Protein AF-A0A8I1K843-F1 (afdb_monomer)

Sequence (83 aa):
MNQQTNTFLATVSLRLRYRTPLIAMLGAHNFVGGERGVAFTLTNNDGVIILRNDPTPELDRVPAYALGKGHPGAIYLQPKDKP

Nearest PDB structures (foldseek):
  3cnv-assembly1_D  TM=2.464E-01  e=3.661E+00  Bordetella bronchiseptica RB50
  2ikk-assembly1_A  TM=2.109E-01  e=5.732E+00  Bacillus subtilis
  3cnv-assembly1_A  TM=2.515E-01  e=6.516E+00  Bordetella bronchiseptica RB50

Mean predicted aligned error: 10.02 Å

Structure (mmCIF, N/CA/C/O backbone):
data_AF-A0A8I1K843-F1
#
_entry.id   AF-A0A8I1K843-F1
#
loop_
_atom_site.group_PDB
_atom_site.id
_atom_site.type_symbol
_atom_site.label_atom_id
_atom_site.label_alt_id
_atom_site.label_comp_id
_atom_site.label_asym_id
_atom_site.label_entity_id
_atom_site.label_seq_id
_atom_site.pdbx_PDB_ins_code
_atom_site.Cartn_x
_atom_site.Cartn_y
_atom_site.Cartn_z
_atom_site.occupancy
_atom_site.B_iso_or_equiv
_atom_site.auth_seq_id
_atom_site.auth_comp_id
_atom_site.auth_asym_id
_atom_site.auth_atom_id
_atom_site.pdbx_PDB_model_num
ATOM 1 N N . MET A 1 1 ? -28.014 28.007 23.791 1.00 36.41 1 MET A N 1
ATOM 2 C CA . MET A 1 1 ? -27.575 27.914 22.382 1.00 36.41 1 MET A CA 1
ATOM 3 C C . MET A 1 1 ? -26.495 26.845 22.347 1.00 36.41 1 MET A C 1
ATOM 5 O O . MET A 1 1 ? -25.380 27.114 22.773 1.00 36.41 1 MET A O 1
ATOM 9 N N . ASN A 1 2 ? -26.863 25.606 22.017 1.00 40.47 2 ASN A N 1
ATOM 10 C CA . ASN A 1 2 ? -25.972 24.450 22.146 1.00 40.47 2 ASN A CA 1
ATOM 11 C C . ASN A 1 2 ? -25.187 24.294 20.843 1.00 40.47 2 ASN A C 1
ATOM 13 O O . ASN A 1 2 ? -25.770 24.008 19.801 1.00 40.47 2 ASN A O 1
ATOM 17 N N . GLN A 1 3 ? -23.879 24.530 20.906 1.00 46.62 3 GLN A N 1
ATOM 18 C CA . GLN A 1 3 ? -22.959 24.294 19.797 1.00 46.62 3 GLN A CA 1
ATOM 19 C C . GLN A 1 3 ? -22.757 22.777 19.676 1.00 46.62 3 GLN A C 1
ATOM 21 O O . GLN A 1 3 ? -22.017 22.178 20.452 1.00 46.62 3 GLN A O 1
ATOM 26 N N . GLN A 1 4 ? -23.456 22.142 18.739 1.00 50.91 4 GLN A N 1
ATOM 27 C CA . GLN A 1 4 ? -23.239 20.741 18.388 1.00 50.91 4 GLN A CA 1
ATOM 28 C C . GLN A 1 4 ? -21.937 20.658 17.573 1.00 50.91 4 GLN A C 1
ATOM 30 O O . GLN A 1 4 ? -21.926 20.970 16.384 1.00 50.91 4 GLN A O 1
ATOM 35 N N . THR A 1 5 ? -20.816 20.276 18.190 1.00 52.62 5 THR A N 1
ATOM 36 C CA . THR A 1 5 ? -19.582 19.973 17.448 1.00 52.62 5 THR A CA 1
ATOM 37 C C . THR A 1 5 ? -19.786 18.671 16.686 1.00 52.62 5 THR A C 1
ATOM 39 O O . THR A 1 5 ? -19.632 17.582 17.236 1.00 52.62 5 THR A O 1
ATOM 42 N N . ASN A 1 6 ? -20.194 18.779 15.423 1.00 53.91 6 ASN A N 1
ATOM 43 C CA . ASN A 1 6 ? -20.305 17.645 14.515 1.00 53.91 6 ASN A CA 1
ATOM 44 C C . ASN A 1 6 ? -18.896 17.233 14.060 1.00 53.91 6 ASN A C 1
ATOM 46 O O . ASN A 1 6 ? -18.446 17.589 12.972 1.00 53.91 6 ASN A O 1
ATOM 50 N N . THR A 1 7 ? -18.150 16.561 14.937 1.00 59.06 7 THR A N 1
ATOM 51 C CA . THR A 1 7 ? -16.818 16.044 14.620 1.00 59.06 7 THR A CA 1
ATOM 52 C C . THR A 1 7 ? -16.993 14.851 13.689 1.00 59.06 7 THR A C 1
ATOM 54 O O . THR A 1 7 ? -17.251 13.736 14.138 1.00 59.06 7 THR A O 1
ATOM 57 N N . PHE A 1 8 ? -16.907 15.074 12.377 1.00 62.09 8 PHE A N 1
ATOM 58 C CA . PHE A 1 8 ? -16.924 13.983 11.408 1.00 62.09 8 PHE A CA 1
ATOM 59 C C . PHE A 1 8 ? -15.704 13.093 11.683 1.00 62.09 8 PHE A C 1
ATOM 61 O O . PHE A 1 8 ? -14.561 13.522 11.513 1.00 62.09 8 PHE A O 1
ATOM 68 N N . LEU A 1 9 ? -15.933 11.874 12.177 1.00 63.47 9 LEU A N 1
ATOM 69 C CA . LEU A 1 9 ? -14.867 10.897 12.375 1.00 63.47 9 LEU A CA 1
ATOM 70 C C . LEU A 1 9 ? -14.430 10.397 10.998 1.00 63.47 9 LEU A C 1
ATOM 72 O O . LEU A 1 9 ? -14.999 9.459 10.445 1.00 63.47 9 LEU A O 1
ATOM 76 N N . ALA A 1 10 ? -13.444 11.072 10.415 1.00 80.69 10 ALA A N 1
ATOM 77 C CA . ALA A 1 10 ? -12.827 10.639 9.177 1.00 80.69 10 ALA A CA 1
ATOM 78 C C . ALA A 1 10 ? -11.874 9.478 9.485 1.00 80.69 10 ALA A C 1
ATOM 80 O O . ALA A 1 10 ? -10.906 9.636 10.226 1.00 80.69 10 ALA A O 1
ATOM 81 N N . THR A 1 11 ? -12.163 8.309 8.917 1.00 87.56 11 THR A N 1
ATOM 82 C CA . THR A 1 11 ? -11.214 7.195 8.852 1.00 87.56 11 THR A CA 1
ATOM 83 C C . THR A 1 11 ? -10.656 7.148 7.443 1.00 87.56 11 THR A C 1
ATOM 85 O O . THR A 1 11 ? -11.415 7.179 6.474 1.00 87.56 11 THR A O 1
ATOM 88 N N . VAL A 1 12 ? -9.333 7.088 7.323 1.00 90.38 12 VAL A N 1
ATOM 89 C CA . VAL A 1 12 ? -8.663 6.945 6.029 1.00 90.38 12 VAL A CA 1
ATOM 90 C C . VAL A 1 12 ? -7.766 5.726 6.081 1.00 90.38 12 VAL A C 1
ATOM 92 O O . VAL A 1 12 ? -6.853 5.652 6.902 1.00 90.38 12 VAL A O 1
ATOM 95 N N . SER A 1 13 ? -8.006 4.790 5.170 1.00 92.38 13 SER A N 1
ATOM 96 C CA . SER A 1 13 ? -7.204 3.582 5.035 1.00 92.38 13 SER A CA 1
ATOM 97 C C . SER A 1 13 ? -6.531 3.545 3.664 1.00 92.38 13 SER A C 1
ATOM 99 O O . SER A 1 13 ? -7.155 3.815 2.639 1.00 92.38 13 SER A O 1
ATOM 101 N N . LEU A 1 14 ? -5.244 3.203 3.640 1.00 93.31 14 LEU A N 1
ATOM 102 C CA . LEU A 1 14 ? -4.421 3.104 2.437 1.00 93.31 14 LEU A CA 1
ATOM 103 C C . LEU A 1 14 ? -3.590 1.828 2.488 1.00 93.31 14 LEU A C 1
ATOM 105 O O . LEU A 1 14 ? -2.978 1.518 3.504 1.00 93.31 14 LEU A O 1
ATOM 109 N N . ARG A 1 15 ? -3.487 1.125 1.361 1.00 95.19 15 ARG A N 1
ATOM 110 C CA . ARG A 1 15 ? -2.545 0.018 1.194 1.00 95.19 15 ARG A CA 1
ATOM 111 C C . ARG A 1 15 ? -1.493 0.361 0.159 1.00 95.19 15 ARG A C 1
ATOM 113 O O . ARG A 1 15 ? -1.824 0.667 -0.984 1.00 95.19 15 ARG A O 1
ATOM 120 N N . LEU A 1 16 ? -0.230 0.232 0.547 1.00 93.94 16 LEU A N 1
ATOM 121 C CA . LEU A 1 16 ? 0.909 0.404 -0.336 1.00 93.94 16 LEU A CA 1
ATOM 122 C C . LEU A 1 16 ? 1.526 -0.954 -0.678 1.00 93.94 16 LEU A C 1
ATOM 124 O O . LEU A 1 16 ? 1.905 -1.737 0.196 1.00 93.94 16 LEU A O 1
ATOM 128 N N . ARG A 1 17 ? 1.658 -1.211 -1.979 1.00 91.31 17 ARG A N 1
ATOM 129 C CA . ARG A 1 17 ? 2.348 -2.376 -2.538 1.00 91.31 17 ARG A CA 1
ATOM 130 C C . ARG A 1 17 ? 3.551 -1.882 -3.320 1.00 91.31 17 ARG A C 1
ATOM 132 O O . ARG A 1 17 ? 3.404 -1.328 -4.404 1.00 91.31 17 ARG A O 1
ATOM 139 N N . TYR A 1 18 ? 4.734 -2.059 -2.751 1.00 88.88 18 TYR A N 1
ATOM 140 C CA . TYR A 1 18 ? 5.988 -1.661 -3.377 1.00 88.88 18 TYR A CA 1
ATOM 141 C C . TYR A 1 18 ? 7.058 -2.720 -3.143 1.00 88.88 18 TYR A C 1
ATOM 143 O O . TYR A 1 18 ? 7.012 -3.474 -2.166 1.00 88.88 18 TYR A O 1
ATOM 151 N N . ARG A 1 19 ? 8.010 -2.791 -4.070 1.00 87.38 19 ARG A N 1
ATOM 152 C CA . ARG A 1 19 ? 9.181 -3.659 -3.975 1.00 87.38 19 ARG A CA 1
ATOM 153 C C . ARG A 1 19 ? 10.409 -2.783 -3.824 1.00 87.38 19 ARG A C 1
ATOM 155 O O . ARG A 1 19 ? 10.498 -1.724 -4.439 1.00 87.38 19 ARG A O 1
ATOM 162 N N . THR A 1 20 ? 11.349 -3.225 -3.002 1.00 84.56 20 THR A N 1
ATOM 163 C CA . THR A 1 20 ? 12.678 -2.617 -2.996 1.00 84.56 20 THR A CA 1
ATOM 164 C C . THR A 1 20 ? 13.464 -3.118 -4.211 1.00 84.56 20 THR A C 1
ATOM 166 O O . THR A 1 20 ? 13.173 -4.211 -4.711 1.00 84.56 20 THR A O 1
ATOM 169 N N . PRO A 1 21 ? 14.492 -2.375 -4.657 1.00 84.56 21 PRO A N 1
ATOM 170 C CA . PRO A 1 21 ? 15.469 -2.852 -5.632 1.00 84.56 21 PRO A CA 1
ATOM 171 C C . PRO A 1 21 ? 15.927 -4.293 -5.406 1.00 84.56 21 PRO A C 1
ATOM 173 O O . PRO A 1 21 ? 15.890 -5.112 -6.316 1.00 84.56 21 PRO A O 1
ATOM 176 N N . LEU A 1 22 ? 16.283 -4.622 -4.164 1.00 85.69 22 LEU A N 1
ATOM 177 C CA . LEU A 1 22 ? 16.778 -5.942 -3.793 1.00 85.69 22 LEU A CA 1
ATOM 178 C C . LEU A 1 22 ? 15.709 -7.033 -3.960 1.00 85.69 22 LEU A C 1
ATOM 180 O O . LEU A 1 22 ? 15.999 -8.077 -4.532 1.00 85.69 22 LEU A O 1
ATOM 184 N N . ILE A 1 23 ? 14.464 -6.783 -3.537 1.00 83.69 23 ILE A N 1
ATOM 185 C CA . ILE A 1 23 ? 13.345 -7.725 -3.737 1.00 83.69 23 ILE A CA 1
ATOM 186 C C . ILE A 1 23 ? 13.113 -7.973 -5.235 1.00 83.69 23 ILE A C 1
ATOM 188 O O . ILE A 1 23 ? 12.917 -9.116 -5.645 1.00 83.69 23 ILE A O 1
ATOM 192 N N . ALA A 1 24 ? 13.168 -6.917 -6.053 1.00 81.44 24 ALA A N 1
ATOM 193 C CA . ALA A 1 24 ? 13.011 -7.029 -7.500 1.00 81.44 24 ALA A CA 1
ATOM 194 C C . ALA A 1 24 ? 14.162 -7.817 -8.153 1.00 81.44 24 ALA A C 1
ATOM 196 O O . ALA A 1 24 ? 13.907 -8.709 -8.958 1.00 81.44 24 ALA A O 1
ATOM 197 N N . MET A 1 25 ? 15.415 -7.539 -7.772 1.00 82.94 25 MET A N 1
ATOM 198 C CA . MET A 1 25 ? 16.604 -8.233 -8.289 1.00 82.94 25 MET A CA 1
ATOM 199 C C . MET A 1 25 ? 16.629 -9.724 -7.941 1.00 82.94 25 MET A C 1
ATOM 201 O O . MET A 1 25 ? 17.126 -10.524 -8.726 1.00 82.94 25 MET A O 1
ATOM 205 N N . LEU A 1 26 ? 16.073 -10.105 -6.790 1.00 87.69 26 LEU A N 1
ATOM 206 C CA . LEU A 1 26 ? 15.955 -11.503 -6.373 1.00 87.69 26 LEU A CA 1
ATOM 207 C C . LEU A 1 26 ? 14.801 -12.251 -7.064 1.00 87.69 26 LEU A C 1
ATOM 209 O O . LEU A 1 26 ? 14.576 -13.422 -6.769 1.00 87.69 26 LEU A O 1
ATOM 213 N N . GLY A 1 27 ? 14.038 -11.598 -7.949 1.00 81.75 27 GLY A N 1
ATOM 214 C CA . GLY A 1 27 ? 12.885 -12.210 -8.616 1.00 81.75 27 GLY A CA 1
ATOM 215 C C . GLY A 1 27 ? 11.734 -12.547 -7.661 1.00 81.75 27 GLY A C 1
ATOM 216 O O . GLY A 1 27 ? 10.860 -13.349 -7.992 1.00 81.75 27 GLY A O 1
ATOM 217 N N . ALA A 1 28 ? 11.719 -11.956 -6.464 1.00 84.69 28 ALA A N 1
ATOM 218 C CA . ALA A 1 28 ? 10.663 -12.188 -5.497 1.00 84.69 28 ALA A CA 1
ATOM 219 C C . ALA A 1 28 ? 9.374 -11.471 -5.926 1.00 84.69 28 ALA A C 1
ATOM 221 O O . ALA A 1 28 ? 9.370 -10.310 -6.346 1.00 84.69 28 ALA A O 1
ATOM 222 N N . HIS A 1 29 ? 8.251 -12.174 -5.792 1.00 82.81 29 HIS A N 1
ATOM 223 C CA . HIS A 1 29 ? 6.944 -11.684 -6.236 1.00 82.81 29 HIS A CA 1
ATOM 224 C C . HIS A 1 29 ? 6.204 -10.893 -5.145 1.00 82.81 29 HIS A C 1
ATOM 226 O O . HIS A 1 29 ? 5.247 -10.174 -5.442 1.00 82.81 29 HIS A O 1
ATOM 232 N N . ASN A 1 30 ? 6.681 -10.964 -3.904 1.00 89.62 30 ASN A N 1
ATOM 233 C CA . ASN A 1 30 ? 6.058 -10.323 -2.751 1.00 89.62 30 ASN A CA 1
ATOM 234 C C . ASN A 1 30 ? 6.401 -8.832 -2.669 1.00 89.62 30 ASN A C 1
ATOM 236 O O . ASN A 1 30 ? 7.350 -8.351 -3.294 1.00 89.62 30 ASN A O 1
ATOM 240 N N . PHE A 1 31 ? 5.620 -8.092 -1.887 1.00 91.62 31 PHE A N 1
ATOM 241 C CA . PHE A 1 31 ? 5.878 -6.690 -1.582 1.00 91.62 31 PHE A CA 1
ATOM 242 C C . PHE A 1 31 ? 6.548 -6.555 -0.218 1.00 91.62 31 PHE A C 1
ATOM 244 O O . PHE A 1 31 ? 6.602 -7.494 0.583 1.00 91.62 31 PHE A O 1
ATOM 251 N N . VAL A 1 32 ? 7.028 -5.351 0.083 1.00 91.94 32 VAL A N 1
ATOM 252 C CA . VAL A 1 32 ? 7.340 -4.999 1.467 1.00 91.94 32 VAL A CA 1
ATOM 253 C C . VAL A 1 32 ? 6.084 -5.206 2.312 1.00 91.94 32 VAL A C 1
ATOM 255 O O . VAL A 1 32 ? 5.010 -4.728 1.960 1.00 91.94 32 VAL A O 1
ATOM 258 N N . GLY A 1 33 ? 6.224 -5.936 3.418 1.00 92.75 33 GLY A N 1
ATOM 259 C CA . GLY A 1 33 ? 5.089 -6.315 4.257 1.00 92.75 33 GLY A CA 1
ATOM 260 C C . GLY A 1 33 ? 4.322 -7.548 3.781 1.00 92.75 33 GLY A C 1
ATOM 261 O O . GLY A 1 33 ? 3.302 -7.829 4.380 1.00 92.75 33 GLY A O 1
ATOM 262 N N . GLY A 1 34 ? 4.787 -8.296 2.773 1.00 93.25 34 GLY A N 1
ATOM 263 C CA . GLY A 1 34 ? 4.181 -9.562 2.337 1.00 93.25 34 GLY A CA 1
ATOM 264 C C . GLY A 1 34 ? 3.375 -9.450 1.041 1.00 93.25 34 GLY A C 1
ATOM 265 O O . GLY A 1 34 ? 3.464 -8.459 0.317 1.00 93.25 34 GLY A O 1
ATOM 266 N N . GLU A 1 35 ? 2.591 -10.479 0.724 1.00 92.56 35 GLU A N 1
ATOM 267 C CA . GLU A 1 35 ? 1.772 -10.542 -0.497 1.00 92.56 35 GLU A CA 1
ATOM 268 C C . GLU A 1 35 ? 0.73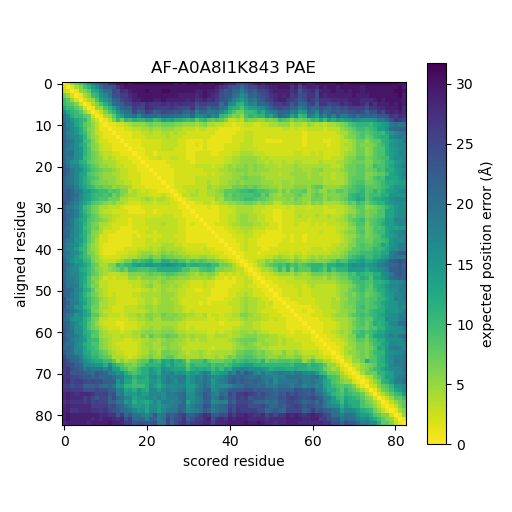6 -9.417 -0.565 1.00 92.56 35 GLU A C 1
ATOM 270 O O . GLU A 1 35 ? 0.474 -8.859 -1.633 1.00 92.56 35 GLU A O 1
ATOM 275 N N . ARG A 1 36 ? 0.168 -9.035 0.584 1.00 93.00 36 ARG A N 1
ATOM 276 C CA . ARG A 1 36 ? -0.820 -7.950 0.641 1.00 93.00 36 ARG A CA 1
ATOM 277 C C . ARG A 1 36 ? -0.183 -6.561 0.674 1.00 93.00 36 ARG A C 1
ATOM 279 O O . ARG A 1 36 ? -0.865 -5.597 0.330 1.00 93.00 36 ARG A O 1
ATOM 286 N N . GLY A 1 37 ? 1.104 -6.452 1.002 1.00 94.25 37 GLY A N 1
ATOM 287 C CA . GLY A 1 37 ? 1.802 -5.184 1.210 1.00 94.25 37 GLY A CA 1
ATOM 288 C C . GLY A 1 37 ? 1.631 -4.636 2.629 1.00 94.25 37 GLY A C 1
ATOM 289 O O . GLY A 1 37 ? 1.361 -5.383 3.571 1.00 94.25 37 GLY A O 1
ATOM 290 N N . VAL A 1 38 ? 1.776 -3.319 2.777 1.00 96.56 38 VAL A N 1
ATOM 291 C CA . VAL A 1 38 ? 1.588 -2.615 4.054 1.00 96.56 38 VAL A CA 1
ATOM 292 C C . VAL A 1 38 ? 0.302 -1.804 3.994 1.00 96.56 38 VAL A C 1
ATOM 294 O O . VAL A 1 38 ? 0.103 -1.039 3.049 1.00 96.56 38 VAL A O 1
ATOM 297 N N . ALA A 1 39 ? -0.566 -1.960 4.990 1.00 96.44 39 ALA A N 1
ATOM 298 C CA . ALA A 1 39 ? -1.753 -1.132 5.148 1.00 96.44 39 ALA A CA 1
ATOM 299 C C . ALA A 1 39 ? -1.571 -0.140 6.300 1.00 96.44 39 ALA A C 1
ATOM 301 O O . ALA A 1 39 ? -1.012 -0.477 7.342 1.00 96.44 39 ALA A O 1
ATOM 302 N N . PHE A 1 40 ? -2.065 1.073 6.090 1.00 94.31 40 PHE A N 1
ATOM 303 C CA . PHE A 1 40 ? -2.109 2.163 7.049 1.00 94.31 40 PHE A CA 1
ATOM 304 C C . PHE A 1 40 ? -3.567 2.535 7.263 1.00 94.31 40 PHE A C 1
ATOM 306 O O . PHE A 1 40 ? -4.298 2.708 6.289 1.00 94.31 40 PHE A O 1
ATOM 313 N N . THR A 1 41 ? -3.985 2.670 8.515 1.00 92.62 41 THR A N 1
ATOM 314 C CA . THR A 1 41 ? -5.280 3.261 8.861 1.00 92.62 41 THR A CA 1
ATOM 315 C C . THR A 1 41 ? -5.042 4.417 9.810 1.00 92.62 41 THR A C 1
ATOM 317 O O . THR A 1 41 ? -4.402 4.237 10.843 1.00 92.62 41 THR A O 1
ATOM 320 N N . LEU A 1 42 ? -5.522 5.596 9.427 1.00 91.12 42 LEU A N 1
ATOM 321 C CA . LEU A 1 42 ? -5.493 6.803 10.236 1.00 91.12 42 LEU A CA 1
ATOM 322 C C . LEU A 1 42 ? -6.886 7.034 10.822 1.00 91.12 42 LEU A C 1
ATOM 324 O O . 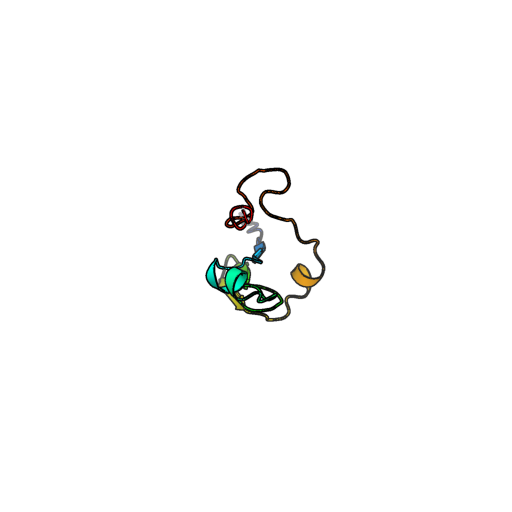LEU A 1 42 ? -7.858 7.163 10.071 1.00 91.12 42 LEU A O 1
ATOM 328 N N . THR A 1 43 ? -6.960 7.107 12.150 1.00 88.56 43 THR A N 1
ATOM 329 C CA . THR A 1 43 ? -8.159 7.530 12.885 1.00 88.56 43 THR A CA 1
ATOM 330 C C . THR A 1 43 ? -7.838 8.779 13.705 1.00 88.56 43 THR A C 1
ATOM 332 O O . THR A 1 43 ? -6.691 9.010 14.092 1.00 88.56 43 THR A O 1
ATOM 335 N N . ASN A 1 44 ? -8.854 9.596 13.997 1.00 83.31 44 ASN A N 1
ATOM 336 C CA . ASN A 1 44 ? -8.679 10.803 14.815 1.00 83.31 44 ASN A CA 1
ATOM 337 C C . ASN A 1 44 ? -8.252 10.506 16.266 1.00 83.31 44 ASN A C 1
ATOM 339 O O . ASN A 1 44 ? -7.731 11.399 16.928 1.00 83.31 44 ASN A O 1
ATOM 343 N N . ASN A 1 45 ? -8.471 9.281 16.756 1.00 82.00 45 ASN A N 1
ATOM 344 C CA . ASN A 1 45 ? -8.257 8.924 18.160 1.00 82.00 45 ASN A CA 1
ATOM 345 C C . ASN A 1 45 ? -6.984 8.100 18.385 1.00 82.00 45 ASN A C 1
ATOM 347 O O . ASN A 1 45 ? -6.331 8.271 19.410 1.00 82.00 45 ASN A O 1
ATOM 351 N N . ASP A 1 46 ? -6.622 7.235 17.435 1.00 83.38 46 ASP A N 1
ATOM 352 C CA . ASP A 1 46 ? -5.581 6.215 17.628 1.00 83.38 46 ASP A CA 1
ATOM 353 C C . ASP A 1 46 ? -4.318 6.493 16.797 1.00 83.38 46 ASP A C 1
ATOM 355 O O . ASP A 1 46 ? -3.337 5.752 16.865 1.00 83.38 46 ASP A O 1
ATOM 359 N N . GLY A 1 47 ? -4.322 7.566 16.000 1.00 86.00 47 GLY A N 1
ATOM 360 C CA . GLY A 1 47 ? -3.225 7.884 15.094 1.00 86.00 47 GLY A CA 1
ATOM 361 C C . GLY A 1 47 ? -3.133 6.879 13.945 1.00 86.00 47 GLY A C 1
ATOM 362 O O . GLY A 1 47 ? -4.146 6.512 13.349 1.00 86.00 47 GLY A O 1
ATOM 363 N N . VAL A 1 48 ? -1.909 6.476 13.585 1.00 89.88 48 VAL A N 1
ATOM 364 C CA . VAL A 1 48 ? -1.653 5.571 12.453 1.00 89.88 48 VAL A CA 1
ATOM 365 C C . VAL A 1 48 ? -1.436 4.144 12.945 1.00 89.88 48 VAL A C 1
ATOM 367 O O . VAL A 1 48 ? -0.435 3.846 13.594 1.00 89.88 48 VAL A O 1
ATOM 370 N N . ILE A 1 49 ? -2.322 3.239 12.538 1.00 92.56 49 ILE A N 1
ATOM 371 C CA . ILE A 1 49 ? -2.160 1.793 12.706 1.00 92.56 49 ILE A CA 1
ATOM 372 C C . ILE A 1 49 ? -1.516 1.221 11.441 1.00 92.56 49 ILE A C 1
ATOM 374 O O . ILE A 1 49 ? -1.955 1.520 10.328 1.00 92.56 49 ILE A O 1
ATOM 378 N N . ILE A 1 50 ? -0.486 0.386 11.612 1.00 93.19 50 ILE A N 1
ATOM 379 C CA . ILE A 1 50 ? 0.259 -0.247 10.517 1.00 93.19 50 ILE A CA 1
ATOM 380 C C . ILE A 1 50 ? 0.059 -1.759 10.577 1.00 93.19 50 ILE A C 1
ATOM 382 O O . ILE A 1 50 ? 0.376 -2.385 11.584 1.00 93.19 50 ILE A O 1
ATOM 386 N N . LEU A 1 51 ? -0.399 -2.342 9.472 1.00 93.88 51 LEU A N 1
ATOM 387 C CA . LEU A 1 51 ? -0.608 -3.780 9.317 1.00 93.88 51 LEU A C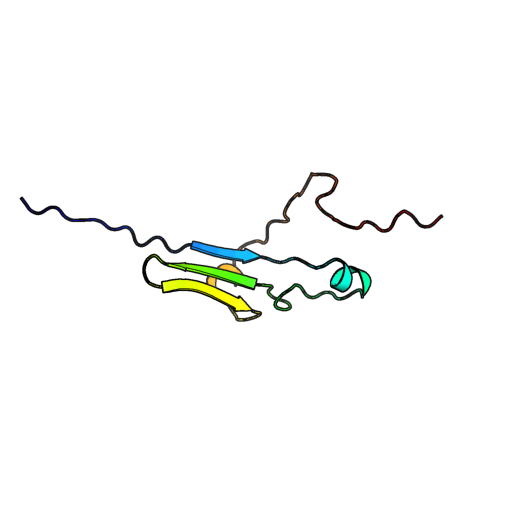A 1
ATOM 388 C C . LEU A 1 51 ? 0.266 -4.331 8.188 1.00 93.88 51 LEU A C 1
ATOM 390 O O . LEU A 1 51 ? 0.428 -3.691 7.142 1.00 93.88 51 LEU A O 1
ATOM 394 N N . ARG A 1 52 ? 0.848 -5.517 8.395 1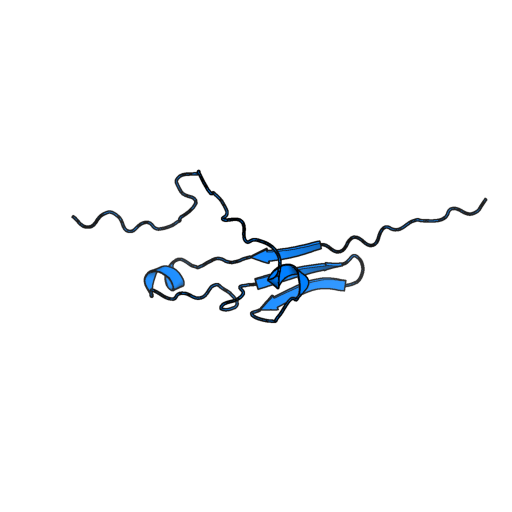.00 94.50 52 ARG A N 1
ATOM 395 C CA . ARG A 1 52 ? 1.792 -6.151 7.462 1.00 94.50 52 ARG A CA 1
ATOM 396 C C . ARG A 1 52 ? 1.275 -7.527 7.098 1.00 94.50 52 ARG A C 1
ATOM 398 O O . ARG A 1 52 ? 1.287 -8.437 7.913 1.00 94.50 52 ARG A O 1
ATOM 405 N N . ASN A 1 53 ? 0.862 -7.679 5.848 1.00 94.25 53 ASN A N 1
ATOM 406 C CA . A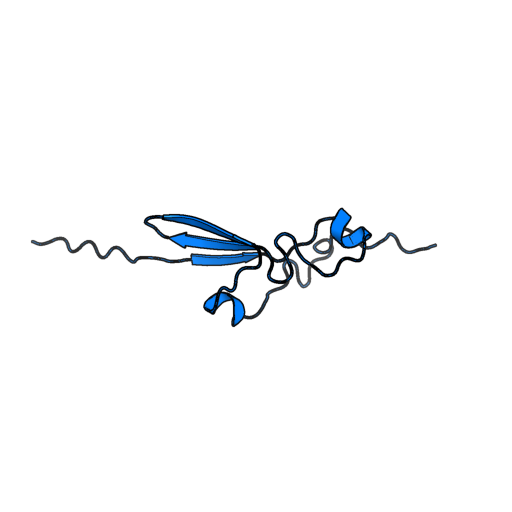SN A 1 53 ? 0.245 -8.896 5.327 1.00 94.25 53 ASN A CA 1
ATOM 407 C C . ASN A 1 53 ? -1.085 -9.293 5.989 1.00 94.25 53 ASN A C 1
ATOM 409 O O . ASN A 1 53 ? -1.687 -10.275 5.556 1.00 94.25 53 ASN A O 1
ATOM 413 N N . ASP A 1 54 ? -1.556 -8.557 6.997 1.00 94.50 54 ASP A N 1
ATOM 414 C CA . ASP A 1 54 ? -2.829 -8.844 7.642 1.00 94.50 54 ASP A CA 1
ATOM 415 C C . ASP A 1 54 ? -4.004 -8.616 6.674 1.00 94.50 54 ASP A C 1
ATOM 417 O O . ASP A 1 54 ? -3.955 -7.729 5.802 1.00 94.50 54 ASP A O 1
ATOM 421 N N . PRO A 1 55 ? -5.086 -9.399 6.809 1.00 93.00 55 PRO A N 1
ATOM 422 C CA . PRO A 1 55 ? -6.342 -9.119 6.130 1.00 93.00 55 PRO A CA 1
ATO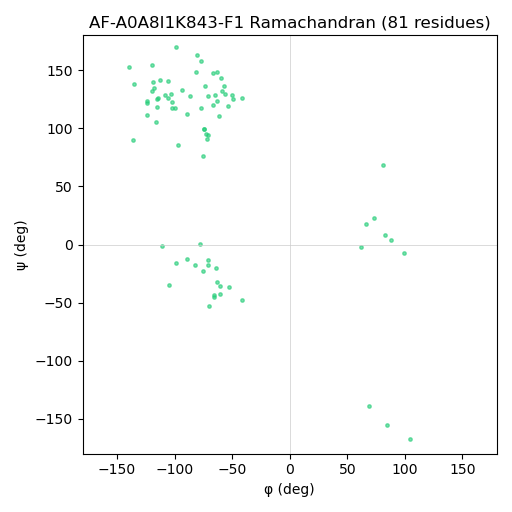M 423 C C . PRO A 1 55 ? -6.866 -7.727 6.496 1.00 93.00 55 PRO A C 1
ATOM 425 O O . PRO A 1 55 ? -6.897 -7.344 7.662 1.00 93.00 55 PRO A O 1
ATOM 428 N N . THR A 1 56 ? -7.337 -6.982 5.499 1.00 93.12 56 THR A N 1
ATOM 429 C CA . THR A 1 56 ? -8.003 -5.689 5.712 1.00 93.12 56 THR A CA 1
ATOM 430 C C . THR A 1 56 ? -9.229 -5.665 4.803 1.00 93.12 56 THR A C 1
ATOM 432 O O . THR A 1 56 ? -9.102 -5.269 3.641 1.00 93.12 56 THR A O 1
ATOM 435 N N . PRO A 1 57 ? -10.398 -6.134 5.282 1.00 91.56 57 PRO A N 1
ATOM 436 C CA . PRO A 1 57 ? -11.524 -6.517 4.427 1.00 91.56 57 PRO A CA 1
ATOM 437 C C . PRO A 1 57 ? -11.974 -5.454 3.425 1.00 91.56 57 PRO A C 1
ATOM 439 O O . PRO A 1 57 ? -12.323 -5.788 2.295 1.00 91.56 57 PRO A O 1
ATOM 442 N N . GLU A 1 58 ? -11.940 -4.179 3.809 1.00 90.81 58 GLU A N 1
ATOM 443 C CA . GLU A 1 58 ? -12.303 -3.074 2.918 1.00 90.81 58 GLU A CA 1
ATOM 444 C C . GLU A 1 58 ? -11.253 -2.881 1.815 1.00 90.81 58 GLU A C 1
ATOM 446 O O . GLU A 1 58 ? -11.573 -2.962 0.630 1.00 90.81 58 GLU A O 1
ATOM 451 N N . LEU A 1 59 ? -9.973 -2.742 2.181 1.00 92.94 59 LEU A N 1
ATOM 452 C CA . LEU A 1 59 ? -8.866 -2.582 1.225 1.00 92.94 59 LEU A CA 1
ATOM 453 C C . LEU A 1 59 ? -8.539 -3.858 0.427 1.00 92.94 59 LEU A C 1
ATOM 455 O O . LEU A 1 59 ? -7.770 -3.811 -0.532 1.00 92.94 59 LEU A O 1
ATOM 459 N N . ASP A 1 60 ? -9.060 -5.015 0.831 1.00 93.38 60 ASP A N 1
ATOM 460 C CA . ASP A 1 60 ? -8.959 -6.267 0.077 1.00 93.38 60 ASP A CA 1
ATOM 461 C C . ASP A 1 60 ? -9.912 -6.288 -1.128 1.00 93.38 60 ASP A C 1
ATOM 463 O O . ASP A 1 60 ? -9.663 -7.021 -2.084 1.00 93.38 60 ASP A O 1
ATOM 467 N N . ARG A 1 61 ? -10.982 -5.481 -1.098 1.00 93.25 61 ARG A N 1
ATOM 468 C CA . ARG A 1 61 ? -12.026 -5.435 -2.135 1.00 93.25 61 ARG A CA 1
ATOM 469 C C . ARG A 1 61 ? -11.843 -4.296 -3.137 1.00 93.25 61 ARG A C 1
ATOM 471 O O . ARG A 1 61 ? -12.482 -4.310 -4.186 1.00 93.25 61 ARG A O 1
ATOM 478 N N . VAL A 1 62 ? -11.010 -3.304 -2.824 1.00 89.62 62 VAL A N 1
ATOM 479 C CA . VAL A 1 62 ? -10.802 -2.139 -3.698 1.00 89.62 62 VAL A CA 1
ATOM 480 C C . VAL A 1 62 ? -9.812 -2.440 -4.832 1.00 89.62 62 VAL A C 1
ATOM 482 O O . VAL A 1 62 ? -8.861 -3.206 -4.638 1.00 89.62 62 VAL A O 1
ATOM 485 N N . PRO A 1 63 ? -9.975 -1.816 -6.014 1.00 88.94 63 PRO A N 1
ATOM 486 C CA . PRO A 1 63 ? -8.994 -1.911 -7.087 1.00 88.94 63 PRO A CA 1
ATOM 487 C C . PRO A 1 63 ? -7.623 -1.377 -6.660 1.00 88.94 63 PRO A C 1
ATOM 489 O O . PRO A 1 63 ? -7.518 -0.373 -5.954 1.00 88.94 63 PRO A O 1
ATOM 492 N N . ALA A 1 64 ? -6.559 -2.018 -7.143 1.00 86.56 64 ALA A N 1
ATOM 493 C CA . ALA A 1 64 ? -5.206 -1.497 -7.002 1.00 86.56 64 ALA A CA 1
ATOM 494 C C . ALA A 1 64 ? -4.889 -0.534 -8.153 1.00 86.56 64 ALA A C 1
ATOM 496 O O . ALA A 1 64 ? -5.013 -0.893 -9.326 1.00 86.56 64 ALA A O 1
ATOM 497 N N . TYR A 1 65 ? -4.422 0.667 -7.818 1.00 85.75 65 TYR A N 1
ATOM 498 C CA . TYR A 1 65 ? -3.993 1.664 -8.795 1.00 85.75 65 TYR A CA 1
ATOM 499 C C . TYR A 1 65 ? -2.468 1.690 -8.861 1.00 85.75 65 TYR A C 1
ATOM 501 O O . TYR A 1 65 ? -1.797 1.973 -7.870 1.00 85.75 65 TYR A O 1
ATOM 509 N N . ALA A 1 66 ? -1.914 1.365 -10.030 1.00 82.31 66 ALA A N 1
ATOM 510 C CA . ALA A 1 66 ? -0.475 1.419 -10.245 1.00 82.31 66 ALA A CA 1
ATOM 511 C C . ALA A 1 66 ? 0.008 2.875 -10.180 1.00 82.31 66 ALA A C 1
ATOM 513 O O . ALA A 1 66 ? -0.424 3.717 -10.972 1.00 82.31 66 ALA A O 1
ATOM 514 N N . LEU A 1 67 ? 0.915 3.157 -9.245 1.00 78.31 67 LEU A N 1
ATOM 515 C CA . LEU A 1 67 ? 1.553 4.464 -9.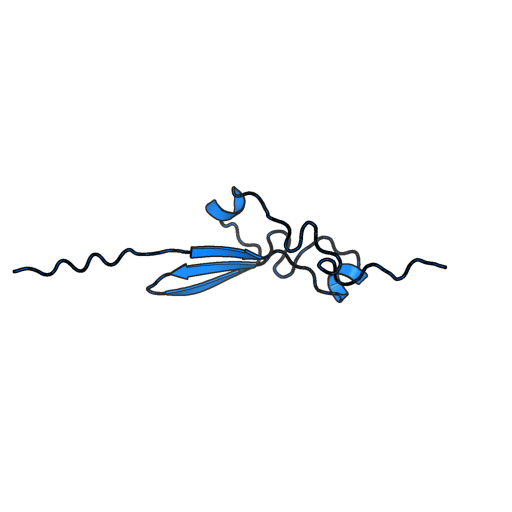146 1.00 78.31 67 LEU A CA 1
ATOM 516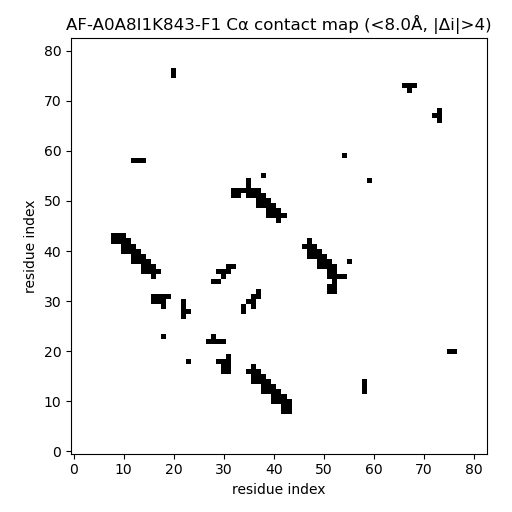 C C . LEU A 1 67 ? 2.401 4.703 -10.401 1.00 78.31 67 LEU A C 1
ATOM 518 O O . LEU A 1 67 ? 3.190 3.848 -10.797 1.00 78.31 67 LEU A O 1
ATOM 522 N N . GLY A 1 68 ? 2.202 5.854 -11.045 1.00 69.31 68 GLY A N 1
ATOM 523 C CA . GLY A 1 68 ? 2.939 6.238 -12.249 1.00 69.31 68 GLY A CA 1
ATOM 524 C C . GLY A 1 68 ? 2.546 5.490 -13.529 1.00 69.31 68 GLY A C 1
ATOM 525 O O . GLY A 1 68 ? 3.328 5.442 -14.478 1.00 69.31 68 GLY A O 1
ATOM 526 N N . LYS A 1 69 ? 1.330 4.930 -13.599 1.00 66.69 69 LYS A N 1
ATOM 527 C CA . LYS A 1 69 ? 0.757 4.438 -14.862 1.00 66.69 69 LYS A CA 1
ATOM 528 C C . LYS A 1 69 ? 0.793 5.557 -15.916 1.00 66.69 69 LYS A C 1
ATOM 530 O O . LYS A 1 69 ? 0.188 6.602 -15.716 1.00 66.69 69 LYS A O 1
ATOM 535 N N . GLY A 1 70 ? 1.495 5.327 -17.026 1.00 66.00 70 GLY A N 1
ATOM 536 C CA . GLY A 1 70 ? 1.667 6.319 -18.096 1.00 66.00 70 GLY A CA 1
ATOM 537 C C . GLY A 1 70 ? 2.855 7.274 -17.920 1.00 66.00 70 GLY A C 1
ATOM 538 O O . GLY A 1 70 ? 3.044 8.142 -18.766 1.00 66.00 70 GLY A O 1
ATOM 539 N N . HIS A 1 71 ? 3.677 7.105 -16.878 1.00 61.38 71 HIS A N 1
ATOM 540 C CA . HIS A 1 71 ? 4.861 7.931 -16.637 1.00 61.38 71 HIS A CA 1
ATOM 541 C C . HIS A 1 71 ? 6.160 7.103 -16.729 1.00 61.38 71 HIS A C 1
ATOM 543 O O . HIS A 1 71 ? 6.359 6.181 -15.928 1.00 61.38 71 HIS A O 1
ATOM 549 N N . PRO A 1 72 ? 7.071 7.420 -17.673 1.00 55.56 72 PRO A N 1
ATOM 550 C CA . PRO A 1 72 ? 8.405 6.822 -17.727 1.00 55.56 72 PRO A CA 1
ATOM 551 C C . PRO A 1 72 ? 9.169 7.088 -16.419 1.00 55.56 72 PRO A C 1
ATOM 553 O O . PRO A 1 72 ? 9.194 8.218 -15.941 1.00 55.56 72 PRO A O 1
ATOM 556 N N . GLY A 1 73 ? 9.779 6.057 -15.826 1.00 54.00 73 GLY A N 1
ATOM 557 C CA . GLY A 1 73 ? 10.573 6.171 -14.588 1.00 54.00 73 GLY A CA 1
ATOM 558 C C . GLY A 1 73 ? 9.855 5.772 -13.290 1.00 54.00 73 GLY A C 1
ATOM 559 O O . GLY A 1 73 ? 10.507 5.629 -12.261 1.00 54.00 73 GLY A O 1
ATOM 560 N N . ALA A 1 74 ? 8.545 5.501 -13.324 1.00 56.97 74 ALA A N 1
ATOM 561 C CA . ALA A 1 74 ? 7.817 4.955 -12.169 1.00 56.97 74 ALA A CA 1
ATOM 562 C C . ALA A 1 74 ? 8.161 3.484 -11.861 1.00 56.97 74 ALA A C 1
ATOM 564 O O . ALA A 1 74 ? 7.925 2.993 -10.757 1.00 56.97 74 ALA A O 1
ATOM 565 N N . ILE A 1 75 ? 8.756 2.786 -12.831 1.00 57.59 75 ILE A N 1
ATOM 566 C CA . ILE A 1 75 ? 9.377 1.475 -12.654 1.00 57.59 75 ILE A CA 1
ATOM 567 C C . ILE A 1 75 ? 10.869 1.739 -12.466 1.00 57.59 75 ILE A C 1
ATOM 569 O O . ILE A 1 75 ? 11.637 1.758 -13.427 1.00 57.59 75 ILE A O 1
ATOM 573 N N . TYR A 1 76 ? 11.281 2.021 -11.230 1.00 56.72 76 TYR A N 1
ATOM 574 C CA . TYR A 1 76 ? 12.705 2.078 -10.924 1.00 56.72 76 TYR A CA 1
ATOM 575 C C . TYR A 1 76 ? 13.285 0.683 -11.162 1.00 56.72 76 TYR A C 1
ATOM 577 O O . TYR A 1 76 ? 12.835 -0.286 -10.554 1.00 56.72 76 TYR A O 1
ATOM 585 N N . LEU A 1 77 ? 14.300 0.625 -12.029 1.00 54.12 77 LEU A N 1
ATOM 586 C CA . LEU A 1 77 ? 15.025 -0.571 -12.470 1.00 54.12 77 LEU A CA 1
ATOM 587 C C . LEU A 1 77 ? 14.317 -1.369 -13.571 1.0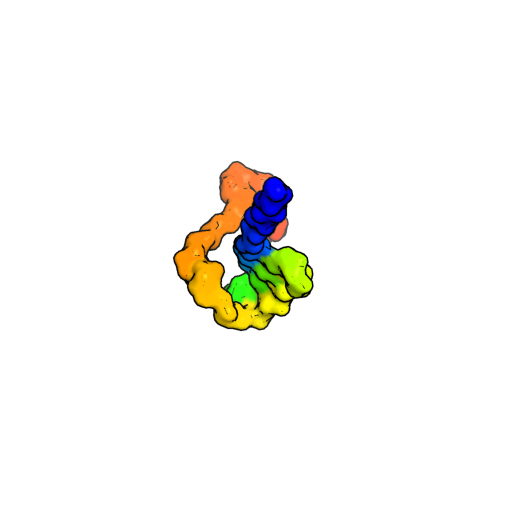0 54.12 77 LEU A C 1
ATOM 589 O O . LEU A 1 77 ? 13.944 -2.526 -13.385 1.00 54.12 77 LEU A O 1
ATOM 593 N N . GLN A 1 78 ? 14.226 -0.794 -14.769 1.00 53.09 78 GLN A N 1
ATOM 594 C CA . GLN A 1 78 ? 14.383 -1.663 -15.932 1.00 53.09 78 GLN A CA 1
ATOM 595 C C . GLN A 1 78 ? 15.859 -2.079 -15.989 1.00 53.09 78 GLN A C 1
ATOM 597 O O . GLN A 1 78 ? 16.727 -1.204 -15.885 1.00 53.09 78 GLN A O 1
ATOM 602 N N . PRO A 1 79 ? 16.176 -3.386 -16.073 1.00 50.84 79 PRO A N 1
ATOM 603 C CA . PRO A 1 79 ? 17.522 -3.811 -16.419 1.00 50.84 79 PRO A CA 1
ATOM 604 C C . PRO A 1 79 ? 17.923 -3.038 -17.670 1.00 50.84 79 PRO A C 1
ATOM 606 O O . PRO A 1 79 ? 17.150 -3.006 -18.625 1.00 50.84 79 PRO A O 1
ATOM 609 N N . LYS A 1 80 ? 19.090 -2.385 -17.650 1.00 46.78 80 LYS A N 1
ATOM 610 C CA . LYS A 1 80 ? 19.677 -1.851 -18.880 1.00 46.78 80 LYS A CA 1
ATOM 611 C C . LYS A 1 80 ? 19.647 -2.998 -19.887 1.00 46.78 80 LYS A C 1
ATOM 613 O O . LYS A 1 80 ? 20.098 -4.089 -19.522 1.00 46.78 80 LYS A O 1
ATOM 618 N N . ASP A 1 81 ? 19.046 -2.771 -21.053 1.00 58.56 81 ASP A N 1
ATOM 619 C CA . ASP A 1 81 ? 18.896 -3.795 -22.084 1.00 58.56 81 ASP A CA 1
ATOM 620 C C . ASP A 1 81 ? 20.196 -4.607 -22.188 1.00 58.56 81 ASP A C 1
ATOM 622 O O . ASP A 1 81 ? 21.299 -4.048 -22.236 1.00 58.56 81 ASP A O 1
ATOM 626 N N . LYS A 1 82 ? 20.069 -5.935 -22.078 1.00 46.84 82 LYS A N 1
ATOM 627 C CA . LYS A 1 82 ? 21.190 -6.848 -22.330 1.00 46.84 82 LYS A CA 1
ATOM 628 C C . LYS A 1 82 ? 21.594 -6.703 -23.811 1.00 46.84 82 LYS A C 1
ATOM 630 O O . LYS A 1 82 ? 20.722 -6.405 -24.618 1.00 46.84 82 LYS A O 1
ATOM 635 N N . PRO A 1 83 ? 22.892 -6.884 -24.103 1.00 50.31 83 PRO A N 1
ATOM 636 C CA . PRO A 1 83 ? 23.682 -6.118 -25.075 1.00 50.31 83 PRO A CA 1
ATOM 637 C C . PRO A 1 83 ? 23.151 -6.103 -26.507 1.00 50.31 83 PRO A C 1
ATOM 639 O O . PRO A 1 83 ? 22.579 -7.128 -26.936 1.00 50.31 83 PRO A O 1
#

Radius of gyration: 18.43 Å; Cα contacts (8 Å, |Δi|>4): 91; chains: 1; bounding box: 51×40×48 Å

Solvent-accessible surface area (backbone atoms only — not comparable to full-atom values): 5503 Å² total; per-residue (Å²): 137,84,84,77,81,80,74,76,85,62,71,50,75,49,72,49,74,51,65,53,72,67,45,54,74,69,70,50,88,55,26,53,46,34,84,72,5,31,34,41,37,39,39,90,85,75,44,75,48,80,40,62,46,61,91,48,78,69,74,70,72,54,86,84,78,70,77,49,74,96,43,93,72,58,64,78,78,68,74,75,75,79,132

Organism: NCBI:txid122355

pLDDT: mean 79.0, std 16.89, range [36.41, 96.56]

Foldseek 3Di:
DDDDPPPPWDKDKDFDFADDPVCVVVVHPAGPLGNRHWMWIATPPPGIDIHRPDDDPVSVPDDDDQPQVPHPPSPPDDDPPDD

Secondary structure (DSSP, 8-state):
-----------EEEEE----HHHHHTT--PBTTBSS-EEEEEETTTEEEEEES---HHHHHSPPPPTTTT-TTSSS-PPP---